Protein AF-A0A967SJ71-F1 (afdb_monomer)

Secondary structure (DSSP, 8-state):
-PPP--------SS---------TTSSHHHHHHHHHHHHHHHHTT---SSS-------S----------

Sequence (69 aa):
REEFIPNDVVLDDDARVMILTGPNMAGKSTLLRQVGLIQLLAQIGSFVPAASARLPVTDRVFTRVGASD

Structure (mmCIF, N/CA/C/O backbone):
data_AF-A0A967SJ71-F1
#
_entry.id   AF-A0A967SJ71-F1
#
loop_
_atom_site.group_PDB
_atom_site.id
_atom_site.type_symbol
_atom_site.label_atom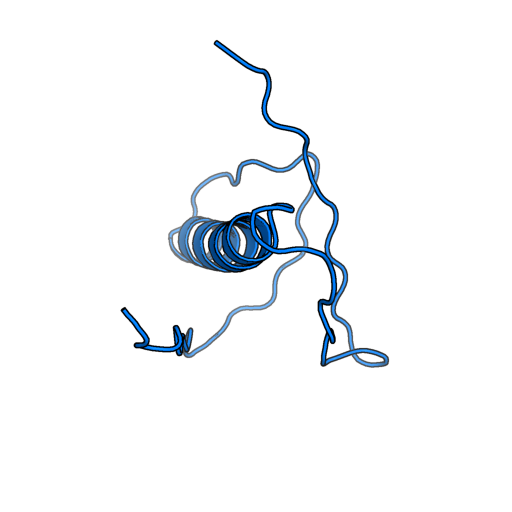_id
_atom_site.label_alt_id
_atom_site.label_comp_id
_atom_site.label_asym_id
_atom_site.label_entity_id
_atom_site.label_seq_id
_atom_site.pdbx_PDB_ins_code
_atom_site.Cartn_x
_atom_site.Cartn_y
_atom_site.Cartn_z
_atom_site.occupancy
_atom_site.B_iso_or_equiv
_atom_site.auth_seq_id
_atom_site.auth_comp_id
_atom_site.auth_asym_id
_atom_site.auth_atom_id
_atom_site.pdbx_PDB_model_num
ATOM 1 N N . ARG A 1 1 ? 14.940 18.127 -8.002 1.00 58.00 1 ARG A N 1
ATOM 2 C CA . ARG A 1 1 ? 14.318 17.005 -7.261 1.00 58.00 1 ARG A CA 1
ATOM 3 C C . ARG A 1 1 ? 13.363 16.369 -8.253 1.00 58.00 1 ARG A C 1
ATOM 5 O O . ARG A 1 1 ? 12.540 17.112 -8.767 1.00 58.00 1 ARG A O 1
ATOM 12 N N . GLU A 1 2 ? 13.557 15.110 -8.630 1.00 78.50 2 GLU A N 1
ATOM 13 C CA . GLU A 1 2 ? 12.632 14.455 -9.563 1.00 78.50 2 GLU A CA 1
ATOM 14 C C . GLU A 1 2 ? 11.273 14.266 -8.890 1.00 78.50 2 GLU A C 1
ATOM 16 O O . GLU A 1 2 ? 11.198 14.032 -7.679 1.00 78.50 2 GLU A O 1
ATOM 21 N N . GLU A 1 3 ? 10.212 14.456 -9.665 1.00 89.12 3 GLU A N 1
ATOM 22 C CA . GLU A 1 3 ? 8.843 14.314 -9.192 1.00 89.12 3 GLU A CA 1
ATOM 23 C C . GLU A 1 3 ? 8.513 12.826 -9.040 1.00 89.12 3 GLU A C 1
ATOM 25 O O . GLU A 1 3 ? 8.851 12.003 -9.892 1.00 89.12 3 GLU A O 1
ATOM 30 N N . PHE A 1 4 ? 7.896 12.463 -7.918 1.00 91.75 4 PHE A N 1
ATOM 31 C CA . PHE A 1 4 ? 7.443 11.096 -7.706 1.00 91.75 4 PHE A CA 1
ATOM 32 C C . PHE A 1 4 ? 6.227 10.833 -8.592 1.00 91.75 4 PHE A C 1
ATOM 34 O O . PHE A 1 4 ? 5.262 11.590 -8.526 1.00 91.75 4 PHE A O 1
ATOM 41 N N . ILE A 1 5 ? 6.248 9.749 -9.368 1.00 95.38 5 ILE A N 1
ATOM 42 C CA . ILE A 1 5 ? 5.095 9.327 -10.169 1.00 95.38 5 ILE A CA 1
ATOM 43 C C . ILE A 1 5 ? 4.145 8.509 -9.278 1.00 95.38 5 ILE A C 1
ATOM 45 O O . ILE A 1 5 ? 4.540 7.424 -8.835 1.00 95.38 5 ILE A O 1
ATOM 49 N N . PRO A 1 6 ? 2.920 8.994 -8.986 1.00 96.12 6 PRO A N 1
ATOM 50 C CA . PRO A 1 6 ? 1.942 8.251 -8.195 1.00 96.12 6 PRO A CA 1
ATOM 51 C C . PRO A 1 6 ? 1.525 6.953 -8.891 1.00 96.12 6 PRO A C 1
ATOM 53 O O . PRO A 1 6 ? 1.491 6.885 -10.117 1.00 96.12 6 PRO A O 1
ATOM 56 N N . ASN A 1 7 ? 1.188 5.931 -8.105 1.00 96.81 7 ASN A N 1
ATOM 57 C CA . ASN A 1 7 ? 0.720 4.644 -8.617 1.00 96.81 7 ASN A CA 1
ATOM 58 C C . ASN A 1 7 ? -0.586 4.250 -7.932 1.00 96.81 7 ASN A C 1
ATOM 60 O O . ASN A 1 7 ? -0.664 4.306 -6.700 1.00 96.81 7 ASN A O 1
ATOM 64 N N . ASP A 1 8 ? -1.549 3.789 -8.724 1.00 97.56 8 ASP A N 1
ATOM 65 C CA . ASP A 1 8 ? -2.805 3.224 -8.239 1.00 97.56 8 ASP A CA 1
ATOM 66 C C . ASP A 1 8 ? -2.646 1.735 -7.909 1.00 97.56 8 ASP A C 1
ATOM 68 O O . ASP A 1 8 ? -1.900 1.005 -8.566 1.00 97.56 8 ASP A O 1
ATOM 72 N N . VAL A 1 9 ? -3.359 1.274 -6.879 1.00 97.19 9 VAL A N 1
ATOM 73 C CA . VAL A 1 9 ? -3.386 -0.132 -6.457 1.00 97.19 9 VAL A CA 1
ATOM 74 C C . VAL A 1 9 ? -4.816 -0.512 -6.101 1.00 97.19 9 VAL A C 1
ATOM 76 O O . VAL A 1 9 ? -5.451 0.153 -5.285 1.00 97.19 9 VAL A O 1
ATOM 79 N N . VAL A 1 10 ? -5.298 -1.608 -6.684 1.00 97.25 10 VAL A N 1
ATOM 80 C CA . VAL A 1 10 ? -6.601 -2.203 -6.377 1.00 97.25 10 VAL A CA 1
ATOM 81 C C . VAL A 1 10 ? -6.376 -3.657 -5.983 1.00 97.25 10 VAL A C 1
ATOM 83 O O . VAL A 1 10 ? -5.751 -4.413 -6.725 1.00 97.25 10 VAL A O 1
ATOM 86 N N . LEU A 1 11 ? -6.852 -4.016 -4.794 1.00 96.25 11 LEU A N 1
ATOM 87 C CA . LEU A 1 11 ? -6.956 -5.385 -4.303 1.00 96.25 11 LEU A CA 1
ATOM 88 C C . LEU A 1 11 ? -8.335 -5.517 -3.664 1.00 96.25 11 LEU A C 1
ATOM 90 O O . LEU A 1 11 ? -8.652 -4.786 -2.724 1.00 96.25 11 LEU A O 1
ATOM 94 N N . ASP A 1 12 ? -9.151 -6.422 -4.179 1.00 95.75 12 ASP A N 1
ATOM 95 C CA . ASP A 1 12 ? -10.533 -6.620 -3.751 1.00 95.75 12 ASP A CA 1
ATOM 96 C C . ASP A 1 12 ? -10.839 -8.114 -3.585 1.00 95.75 12 ASP A C 1
ATOM 98 O O . ASP A 1 12 ? -9.933 -8.928 -3.381 1.00 95.75 12 ASP A O 1
ATOM 102 N N . ASP A 1 13 ? -12.120 -8.461 -3.522 1.00 95.19 13 ASP A N 1
ATOM 103 C CA . ASP A 1 13 ? -12.578 -9.832 -3.307 1.00 95.19 13 ASP A CA 1
ATOM 104 C C . ASP A 1 13 ? -12.327 -10.721 -4.536 1.00 95.19 13 ASP A C 1
ATOM 106 O O . ASP A 1 13 ? -12.085 -11.918 -4.366 1.00 95.19 13 ASP A O 1
ATOM 110 N N . ASP A 1 14 ? -12.286 -10.132 -5.734 1.00 96.12 14 ASP A N 1
ATOM 111 C CA . ASP A 1 14 ? -12.043 -10.828 -6.998 1.00 96.12 14 ASP A CA 1
ATOM 112 C C . ASP A 1 14 ? -10.535 -10.957 -7.294 1.00 96.12 14 ASP A C 1
ATOM 114 O O . ASP A 1 14 ? -10.090 -11.939 -7.894 1.00 96.12 14 ASP A O 1
ATOM 118 N N . ALA A 1 15 ? -9.722 -10.001 -6.827 1.00 94.12 15 ALA A N 1
ATOM 119 C CA . ALA A 1 15 ? -8.276 -9.953 -7.032 1.00 94.12 15 ALA A CA 1
ATOM 120 C C . ALA A 1 15 ? -7.507 -9.635 -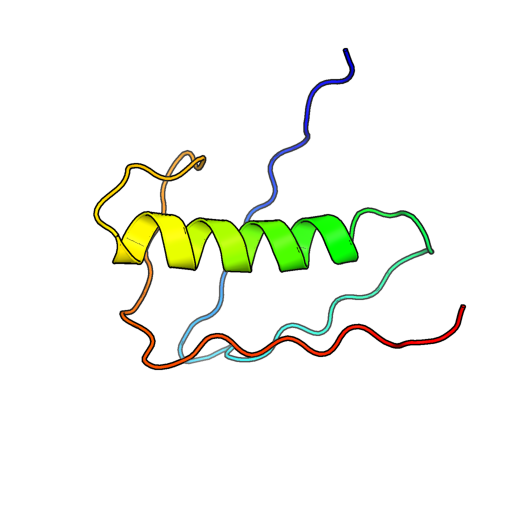5.735 1.00 94.12 15 ALA A C 1
ATOM 122 O O . ALA A 1 15 ? -7.011 -8.531 -5.512 1.00 94.12 15 ALA A O 1
ATOM 123 N N . ARG A 1 16 ? -7.340 -10.654 -4.883 1.00 95.00 16 ARG A N 1
ATOM 124 C CA . ARG A 1 16 ? -6.595 -10.566 -3.607 1.00 95.00 16 ARG A CA 1
ATOM 125 C C . ARG A 1 16 ? -5.068 -10.566 -3.757 1.00 95.00 16 ARG A C 1
ATOM 127 O O . ARG A 1 16 ? -4.363 -10.254 -2.799 1.00 95.00 16 ARG A O 1
ATOM 134 N N . VAL A 1 17 ? -4.546 -10.974 -4.917 1.00 95.94 17 VAL A N 1
ATOM 135 C CA . VAL A 1 17 ? -3.108 -11.182 -5.156 1.00 95.94 17 VAL A CA 1
ATOM 136 C C . VAL A 1 17 ? -2.671 -10.450 -6.420 1.00 95.94 17 VAL A C 1
ATOM 138 O O . VAL A 1 17 ? -3.225 -10.671 -7.493 1.00 95.94 17 VAL A O 1
ATOM 141 N N . MET A 1 18 ? -1.623 -9.633 -6.302 1.00 95.31 18 MET A N 1
ATOM 142 C CA . MET A 1 18 ? -0.987 -8.944 -7.425 1.00 95.31 18 MET A CA 1
ATOM 143 C C . MET A 1 18 ? 0.364 -9.587 -7.752 1.00 95.31 18 MET A C 1
ATOM 145 O O . MET A 1 18 ? 1.269 -9.615 -6.917 1.00 95.31 18 MET A O 1
ATOM 149 N N . ILE A 1 19 ? 0.524 -10.0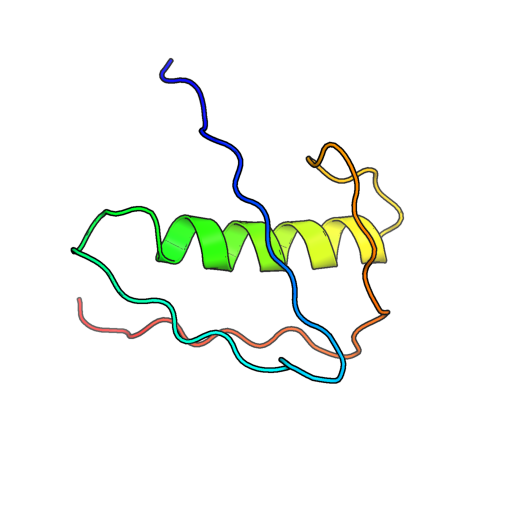56 -8.990 1.00 95.50 19 ILE A N 1
ATOM 150 C CA . ILE A 1 19 ? 1.819 -10.492 -9.523 1.00 95.50 19 ILE A CA 1
ATOM 151 C C . ILE A 1 19 ? 2.485 -9.283 -10.183 1.00 95.50 19 ILE A C 1
ATOM 153 O O . ILE A 1 19 ? 2.094 -8.862 -11.268 1.00 95.50 19 ILE A O 1
ATOM 157 N N . LEU A 1 20 ? 3.493 -8.714 -9.520 1.00 94.12 20 LEU A N 1
ATOM 158 C CA . LEU A 1 20 ? 4.191 -7.521 -9.997 1.00 94.12 20 LEU A CA 1
ATOM 159 C C . LEU A 1 20 ? 5.494 -7.887 -10.720 1.00 94.12 20 LEU A C 1
ATOM 161 O O . LEU A 1 20 ? 6.486 -8.266 -10.095 1.00 94.12 20 LEU A O 1
ATOM 165 N N . THR A 1 21 ? 5.509 -7.724 -12.041 1.00 95.19 21 THR A N 1
ATOM 166 C CA . THR A 1 21 ? 6.679 -7.979 -12.898 1.00 95.19 21 THR A CA 1
ATOM 167 C C . THR A 1 21 ? 7.282 -6.692 -13.457 1.00 95.19 21 THR A C 1
ATOM 169 O O . THR A 1 21 ? 6.668 -5.632 -13.415 1.00 95.19 21 THR A O 1
ATOM 172 N N . GLY A 1 22 ? 8.495 -6.778 -14.005 1.00 94.25 22 GLY A N 1
ATOM 173 C CA . GLY A 1 22 ? 9.161 -5.673 -14.700 1.00 94.25 22 GLY A CA 1
ATOM 174 C C . GLY A 1 22 ? 10.678 -5.673 -14.483 1.00 94.25 22 GLY A C 1
ATOM 175 O O . GLY A 1 22 ? 11.163 -6.405 -13.611 1.00 94.25 22 GLY A O 1
ATOM 176 N N . PRO A 1 23 ? 11.441 -4.847 -15.220 1.00 95.25 23 PRO A N 1
ATOM 177 C CA . PRO A 1 23 ? 12.896 -4.755 -15.090 1.00 95.25 23 PRO A CA 1
ATOM 178 C C . PRO A 1 23 ? 13.355 -4.394 -13.674 1.00 95.25 23 PRO A C 1
ATOM 180 O O . PRO A 1 23 ? 12.615 -3.788 -12.888 1.00 95.25 23 PRO A O 1
ATOM 183 N N . ASN A 1 24 ? 14.592 -4.748 -13.322 1.00 89.44 24 ASN A N 1
ATOM 184 C CA . ASN A 1 24 ? 15.210 -4.228 -12.102 1.00 89.44 24 ASN A CA 1
ATOM 185 C C . ASN A 1 24 ? 15.228 -2.695 -12.134 1.00 89.44 24 ASN A C 1
ATOM 187 O O . ASN A 1 24 ? 15.286 -2.092 -13.200 1.00 89.44 24 ASN A O 1
ATOM 191 N N . MET A 1 25 ? 15.091 -2.079 -10.957 1.00 87.44 25 MET A N 1
ATOM 192 C CA . MET A 1 25 ? 14.975 -0.621 -10.787 1.00 87.44 25 MET A CA 1
ATOM 193 C C . MET A 1 25 ? 13.710 0.036 -11.379 1.00 87.44 25 MET A C 1
ATOM 195 O O . MET A 1 25 ? 13.525 1.231 -11.195 1.00 87.44 25 MET A O 1
ATOM 199 N N . ALA A 1 26 ? 12.764 -0.720 -11.951 1.00 92.38 26 ALA A N 1
ATOM 200 C CA . ALA A 1 26 ? 11.487 -0.190 -12.458 1.00 92.38 26 ALA A CA 1
ATOM 201 C C . ALA A 1 26 ? 10.465 0.204 -11.361 1.00 92.38 26 ALA A C 1
ATOM 203 O O . ALA A 1 26 ? 9.264 0.177 -11.587 1.00 92.38 26 ALA A O 1
ATOM 204 N N . GLY A 1 27 ? 10.908 0.485 -10.131 1.00 92.81 27 GLY A N 1
ATOM 205 C CA . GLY A 1 27 ? 10.020 0.948 -9.055 1.00 92.81 27 GLY A CA 1
ATOM 206 C C . GLY A 1 27 ? 9.190 -0.129 -8.341 1.00 92.81 27 GLY A C 1
ATOM 207 O O . GLY A 1 27 ? 8.458 0.202 -7.415 1.00 92.81 27 GLY A O 1
ATOM 208 N N . LYS A 1 28 ? 9.345 -1.420 -8.667 1.00 95.12 28 LYS A N 1
ATOM 209 C CA . LYS A 1 28 ? 8.575 -2.513 -8.029 1.00 95.12 28 LYS A CA 1
ATOM 210 C C . LYS A 1 28 ? 8.650 -2.499 -6.494 1.00 95.12 28 LYS A C 1
ATOM 212 O O . LYS A 1 28 ? 7.628 -2.500 -5.815 1.00 95.12 28 LYS A O 1
ATOM 217 N N . SER A 1 29 ? 9.858 -2.413 -5.931 1.00 93.75 29 SER A N 1
ATOM 218 C CA . SER A 1 29 ? 10.050 -2.332 -4.472 1.00 93.75 29 SER A CA 1
ATOM 219 C C . SER A 1 29 ? 9.526 -1.021 -3.877 1.00 93.75 29 SER A C 1
ATOM 221 O O . SER A 1 29 ? 9.182 -0.974 -2.698 1.00 93.75 29 SER A O 1
ATOM 223 N N . THR A 1 30 ? 9.466 0.047 -4.676 1.00 94.94 30 THR A N 1
ATOM 224 C CA . THR A 1 30 ? 8.877 1.330 -4.277 1.00 94.94 30 THR A CA 1
ATOM 225 C C . THR A 1 30 ? 7.363 1.208 -4.149 1.00 94.94 30 THR A C 1
ATOM 227 O O . THR A 1 30 ? 6.835 1.616 -3.120 1.00 94.94 30 THR A O 1
ATOM 230 N N . LEU A 1 31 ? 6.687 0.558 -5.105 1.00 95.94 31 LEU A N 1
ATOM 231 C CA . LEU A 1 31 ? 5.247 0.290 -5.038 1.00 95.94 31 LEU A CA 1
ATOM 232 C C . LEU A 1 31 ? 4.879 -0.554 -3.808 1.00 95.94 31 LEU A C 1
ATOM 234 O O . LEU A 1 31 ? 3.982 -0.192 -3.052 1.00 95.94 31 LEU A O 1
ATOM 238 N N . LEU A 1 32 ? 5.621 -1.640 -3.552 1.00 95.50 32 LEU A N 1
ATOM 239 C CA . LEU A 1 32 ? 5.382 -2.500 -2.384 1.00 95.50 32 LEU A CA 1
ATOM 240 C C . LEU A 1 32 ? 5.507 -1.726 -1.061 1.00 95.50 32 LEU A C 1
ATOM 242 O O . LEU A 1 32 ? 4.664 -1.860 -0.173 1.00 95.50 32 LEU A O 1
ATOM 246 N N . ARG A 1 33 ? 6.537 -0.878 -0.933 1.00 95.75 33 ARG A N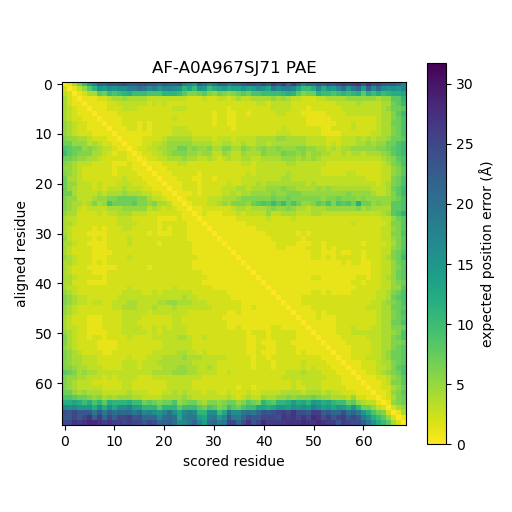 1
ATOM 247 C CA . ARG A 1 33 ? 6.707 -0.020 0.250 1.00 95.75 33 ARG A CA 1
ATOM 248 C C . ARG A 1 33 ? 5.631 1.059 0.348 1.00 95.75 33 ARG A C 1
ATOM 250 O O . ARG A 1 33 ? 5.182 1.328 1.457 1.00 95.75 33 ARG A O 1
ATOM 257 N N . GLN A 1 34 ? 5.207 1.649 -0.772 1.00 97.06 34 GLN A N 1
ATOM 258 C CA . GLN A 1 34 ? 4.126 2.639 -0.814 1.00 97.06 34 GLN A CA 1
ATOM 259 C C . GLN A 1 34 ? 2.846 2.062 -0.200 1.00 97.06 34 GLN A C 1
ATOM 261 O O . GLN A 1 34 ? 2.288 2.670 0.709 1.00 97.06 34 GLN A O 1
ATOM 266 N N . VAL A 1 35 ? 2.424 0.869 -0.635 1.00 97.19 35 VAL A N 1
ATOM 267 C CA . VAL A 1 35 ? 1.225 0.196 -0.105 1.00 97.19 35 VAL A CA 1
ATOM 268 C C . VAL A 1 35 ? 1.348 -0.052 1.400 1.00 97.19 35 VAL A C 1
ATOM 270 O O . VAL A 1 35 ? 0.446 0.302 2.158 1.00 97.19 35 VAL A O 1
ATOM 273 N N . GLY A 1 36 ? 2.483 -0.595 1.855 1.00 97.00 36 GLY A N 1
ATOM 274 C CA . GLY A 1 36 ? 2.707 -0.867 3.279 1.00 97.00 36 GLY A CA 1
ATOM 275 C C . GLY A 1 36 ? 2.698 0.395 4.151 1.00 97.00 36 GLY A C 1
ATOM 276 O O . GLY A 1 36 ? 2.087 0.407 5.218 1.00 97.00 36 GLY A O 1
ATOM 277 N N . LEU A 1 37 ? 3.335 1.476 3.693 1.00 97.69 37 LEU A N 1
ATOM 278 C CA . LEU A 1 37 ? 3.354 2.754 4.412 1.00 97.69 37 LEU A CA 1
ATOM 279 C C . LEU A 1 37 ? 1.970 3.410 4.453 1.00 97.69 37 LEU A C 1
ATOM 281 O O . LEU A 1 37 ? 1.583 3.926 5.499 1.00 97.69 37 LEU A O 1
ATOM 285 N N . ILE A 1 38 ? 1.212 3.359 3.354 1.00 98.44 38 ILE A N 1
ATOM 286 C CA . ILE A 1 38 ? -0.170 3.855 3.306 1.00 98.44 38 ILE A CA 1
ATOM 287 C C . ILE A 1 38 ? -1.048 3.103 4.318 1.00 98.44 38 ILE A C 1
ATOM 289 O O . ILE A 1 38 ? -1.776 3.748 5.072 1.00 98.44 38 ILE A O 1
ATOM 293 N N . GLN A 1 39 ? -0.932 1.772 4.403 1.00 98.31 39 GLN A N 1
ATOM 294 C CA . GLN A 1 39 ? -1.679 0.964 5.375 1.00 98.31 39 GLN A CA 1
ATOM 295 C C . GLN A 1 39 ? -1.350 1.351 6.825 1.00 98.31 39 GLN A C 1
ATOM 297 O O . GLN A 1 39 ? -2.253 1.507 7.649 1.00 98.31 39 GLN A O 1
ATOM 302 N N . LEU A 1 40 ? -0.064 1.543 7.137 1.00 98.06 40 LEU A N 1
ATOM 303 C CA . LEU A 1 40 ? 0.382 1.953 8.471 1.00 98.06 40 LEU A CA 1
ATOM 304 C C . LEU A 1 40 ? -0.134 3.347 8.843 1.00 98.06 40 LEU A C 1
ATOM 306 O O . LEU A 1 40 ? -0.690 3.515 9.925 1.00 98.06 40 LEU A O 1
ATOM 310 N N . LEU A 1 41 ? 0.010 4.329 7.947 1.00 98.50 41 LEU A N 1
ATOM 311 C CA . LEU A 1 41 ? -0.468 5.698 8.166 1.00 98.50 41 LEU A CA 1
ATOM 312 C C . LEU A 1 41 ? -1.985 5.738 8.397 1.00 98.50 41 LEU A C 1
ATOM 314 O O . LEU A 1 41 ? -2.448 6.402 9.323 1.00 98.50 41 LEU A O 1
ATOM 318 N N . ALA A 1 42 ? -2.753 4.985 7.609 1.00 98.44 42 ALA A N 1
ATOM 319 C CA . ALA A 1 42 ? -4.196 4.894 7.791 1.00 98.44 42 ALA A CA 1
ATOM 320 C C . ALA A 1 42 ? -4.569 4.299 9.160 1.00 98.44 42 ALA A C 1
ATOM 322 O O . ALA A 1 42 ? -5.431 4.837 9.851 1.00 98.44 42 ALA A O 1
ATOM 323 N N . GLN A 1 43 ? -3.897 3.225 9.591 1.00 98.00 43 GLN A N 1
ATOM 324 C CA . GLN A 1 43 ? -4.207 2.552 10.858 1.00 98.00 43 GLN A CA 1
ATOM 325 C C . GLN A 1 43 ? -3.798 3.330 12.114 1.00 98.00 43 GLN A C 1
ATOM 327 O O . GLN A 1 43 ? -4.357 3.070 13.178 1.00 98.00 43 GLN A O 1
ATOM 332 N N . ILE A 1 44 ? -2.877 4.292 12.012 1.00 97.94 44 ILE A N 1
ATOM 333 C CA . ILE A 1 44 ? -2.581 5.230 13.111 1.00 97.94 44 ILE A CA 1
ATOM 334 C C . ILE A 1 44 ? -3.514 6.455 13.117 1.00 97.94 44 ILE A C 1
ATOM 336 O O . ILE A 1 44 ? -3.360 7.328 13.967 1.00 97.94 44 ILE A O 1
ATOM 340 N N . GLY A 1 45 ? -4.462 6.542 12.175 1.00 97.81 45 GLY A N 1
ATOM 341 C CA . GLY A 1 45 ? -5.404 7.658 12.049 1.00 97.81 45 GLY A CA 1
ATOM 342 C C . GLY A 1 45 ? -4.854 8.885 11.312 1.00 97.81 45 GLY A C 1
ATOM 343 O O . GLY A 1 45 ? -5.430 9.965 11.417 1.00 97.81 45 GLY A O 1
ATOM 344 N N . SER A 1 46 ? -3.747 8.747 10.577 1.00 98.50 46 SER A N 1
ATOM 345 C CA . SER A 1 46 ? -3.171 9.832 9.776 1.00 98.50 46 SER A CA 1
ATOM 346 C C . SER A 1 46 ? -3.862 9.962 8.416 1.00 98.50 46 SER A C 1
ATOM 348 O O . SER A 1 46 ? -4.367 8.987 7.856 1.00 98.50 46 SER A O 1
ATOM 350 N N . PHE A 1 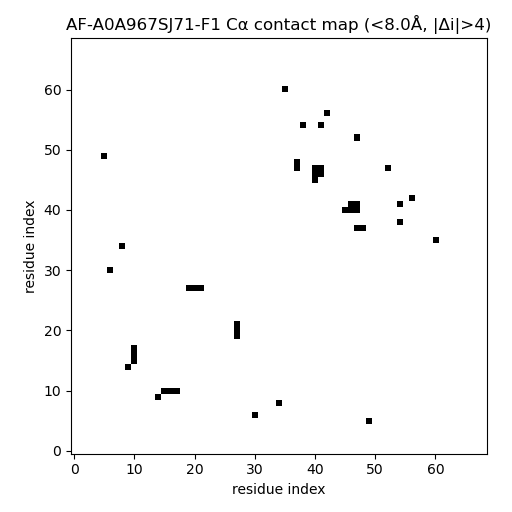47 ? -3.776 11.153 7.814 1.00 98.38 47 PHE A N 1
ATOM 351 C CA . PHE A 1 47 ? -3.911 11.272 6.362 1.00 98.38 47 PHE A CA 1
ATOM 352 C C . PHE A 1 47 ? -2.828 10.446 5.656 1.00 98.38 47 PHE A C 1
ATOM 354 O O . PHE A 1 47 ? -1.724 10.260 6.181 1.00 98.38 47 PHE A O 1
ATOM 361 N N . VAL A 1 48 ? -3.144 9.973 4.452 1.00 98.62 48 VAL A N 1
ATOM 362 C CA . VAL A 1 48 ? -2.247 9.168 3.614 1.00 98.62 48 VAL A CA 1
ATOM 363 C C . VAL A 1 48 ? -1.883 9.919 2.328 1.00 98.62 48 VAL A C 1
ATOM 365 O O . VAL A 1 48 ? -2.683 10.725 1.851 1.00 98.62 48 VAL A O 1
ATOM 368 N N . PRO A 1 49 ? -0.701 9.671 1.734 1.00 97.94 49 PRO A N 1
ATOM 369 C CA . PRO A 1 49 ? -0.265 10.326 0.502 1.00 97.94 49 PRO A CA 1
ATOM 370 C C . PRO A 1 49 ? -0.924 9.698 -0.739 1.00 97.94 49 PRO A C 1
ATOM 372 O O . PRO A 1 49 ? -0.273 9.014 -1.525 1.00 97.94 49 PRO A O 1
ATOM 375 N N . ALA A 1 50 ? -2.229 9.909 -0.902 1.00 98.12 50 ALA A N 1
ATOM 376 C CA . ALA A 1 50 ? -2.997 9.473 -2.065 1.00 98.12 50 ALA A CA 1
ATOM 377 C C . ALA A 1 50 ? -4.140 10.455 -2.347 1.00 98.12 50 ALA A C 1
ATOM 379 O O . ALA A 1 50 ? -4.637 11.110 -1.432 1.00 98.12 50 ALA A O 1
ATOM 380 N N . ALA A 1 51 ? -4.591 10.528 -3.602 1.00 98.06 51 ALA A N 1
ATOM 381 C CA . ALA A 1 51 ? -5.780 11.310 -3.952 1.00 98.06 51 ALA A CA 1
ATOM 382 C C . ALA A 1 51 ? -7.050 10.736 -3.295 1.00 98.06 51 ALA A C 1
ATOM 384 O O . ALA A 1 51 ? -7.939 11.478 -2.886 1.00 98.06 51 ALA A O 1
ATOM 385 N N . SER A 1 52 ? -7.121 9.408 -3.166 1.00 98.19 52 SER A N 1
ATOM 386 C CA . SER A 1 52 ? -8.127 8.699 -2.377 1.00 98.19 52 SER A CA 1
ATOM 387 C C . SER A 1 52 ? -7.571 7.348 -1.922 1.00 98.19 52 SER A C 1
ATOM 389 O O . SER A 1 52 ? -6.682 6.795 -2.569 1.00 98.19 52 SER A O 1
ATOM 391 N N . ALA A 1 53 ? -8.069 6.819 -0.804 1.00 98.00 53 ALA A N 1
ATOM 392 C CA . ALA A 1 53 ? -7.704 5.492 -0.323 1.00 98.00 53 ALA A CA 1
ATOM 393 C C . ALA A 1 53 ? -8.891 4.846 0.400 1.00 98.00 53 ALA A C 1
ATOM 395 O O . ALA A 1 53 ? -9.487 5.447 1.294 1.00 98.00 53 ALA A O 1
ATOM 396 N N . ARG A 1 54 ? -9.220 3.607 0.027 1.00 97.75 54 ARG A N 1
ATOM 397 C CA . ARG A 1 54 ? -10.167 2.744 0.741 1.00 97.75 54 ARG A CA 1
ATOM 398 C C . ARG A 1 54 ? -9.402 1.508 1.191 1.00 97.75 54 ARG A C 1
ATOM 400 O O . ARG A 1 54 ? -8.990 0.711 0.359 1.00 97.75 54 ARG A O 1
ATOM 407 N N . LEU A 1 55 ? -9.195 1.383 2.497 1.00 97.25 55 LEU A N 1
ATOM 408 C CA . LEU A 1 55 ? -8.323 0.369 3.088 1.00 97.25 55 LEU A CA 1
ATOM 409 C C . LEU A 1 55 ? -9.094 -0.421 4.153 1.00 97.25 55 LEU A C 1
ATOM 411 O O . LEU A 1 55 ? -9.845 0.189 4.921 1.00 97.25 55 LEU A O 1
ATOM 415 N N . PRO A 1 56 ? -8.929 -1.751 4.228 1.00 95.88 56 PRO A N 1
ATOM 416 C CA . PRO A 1 56 ? -9.426 -2.526 5.356 1.00 95.88 56 PRO A CA 1
ATOM 417 C C . PRO A 1 56 ? -8.559 -2.280 6.598 1.00 95.88 56 PRO A C 1
ATOM 419 O O . PRO A 1 56 ? -7.413 -1.837 6.503 1.00 95.88 56 PRO A O 1
ATOM 422 N N . VAL A 1 57 ? -9.075 -2.632 7.776 1.00 96.75 57 VAL A N 1
ATOM 423 C CA . VAL A 1 57 ? -8.227 -2.798 8.963 1.00 96.75 57 VAL A CA 1
ATOM 424 C C . VAL A 1 57 ? -7.524 -4.145 8.845 1.00 96.75 57 VAL A C 1
ATOM 426 O O . VAL A 1 57 ? -8.177 -5.176 8.703 1.00 96.75 57 VAL A O 1
ATOM 429 N N . THR A 1 58 ? -6.198 -4.131 8.899 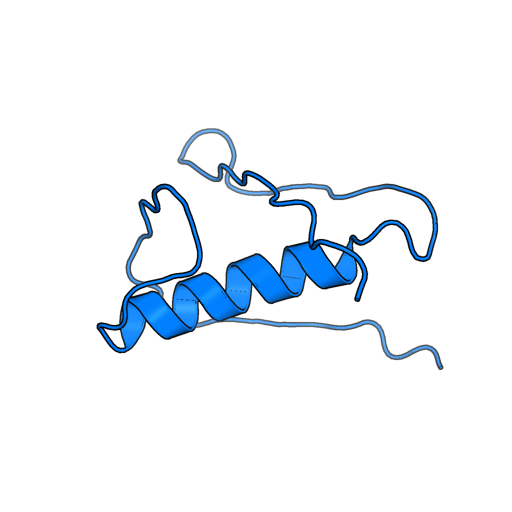1.00 95.81 58 THR A N 1
ATOM 430 C CA . THR A 1 58 ? -5.362 -5.333 8.879 1.00 95.81 58 THR A CA 1
ATOM 431 C C . THR A 1 58 ? -4.816 -5.611 10.272 1.00 95.81 58 THR A C 1
ATOM 433 O O . THR A 1 58 ? -4.441 -4.697 11.009 1.00 95.81 58 THR A O 1
ATOM 436 N N . ASP A 1 59 ? -4.764 -6.886 10.638 1.00 97.31 59 ASP A N 1
ATOM 437 C CA . ASP A 1 59 ? -4.173 -7.344 11.891 1.00 97.31 59 ASP A CA 1
ATOM 438 C C . ASP A 1 59 ? -2.641 -7.343 11.822 1.00 97.31 59 ASP A C 1
ATOM 440 O O . ASP A 1 59 ? -1.968 -7.092 12.824 1.00 97.31 59 ASP A O 1
ATOM 444 N N . ARG A 1 60 ? -2.081 -7.646 10.643 1.00 96.31 60 ARG A N 1
ATOM 445 C CA . ARG A 1 60 ? -0.641 -7.816 10.432 1.00 96.31 60 ARG A CA 1
ATOM 446 C C . ARG A 1 60 ? -0.216 -7.365 9.038 1.00 96.31 60 ARG A C 1
ATOM 448 O O . ARG A 1 60 ? -0.880 -7.647 8.046 1.00 96.31 60 ARG A O 1
ATOM 455 N N . VAL A 1 61 ? 0.963 -6.748 8.968 1.00 95.06 61 VAL A N 1
ATOM 456 C CA . VAL A 1 61 ? 1.667 -6.450 7.714 1.00 95.06 61 VAL A CA 1
ATOM 457 C C . VAL A 1 61 ? 2.918 -7.315 7.659 1.00 95.06 61 VAL A C 1
ATOM 459 O O . VAL A 1 61 ? 3.817 -7.179 8.488 1.00 95.06 61 VAL A O 1
ATOM 462 N N . PHE A 1 62 ? 2.978 -8.211 6.678 1.00 95.94 62 PHE A N 1
ATOM 463 C CA . PHE A 1 62 ? 4.139 -9.064 6.451 1.00 95.94 62 PHE A CA 1
ATOM 464 C C . PHE A 1 62 ? 4.982 -8.517 5.306 1.00 95.94 62 PHE A C 1
ATOM 466 O O . PHE A 1 62 ? 4.462 -8.071 4.286 1.00 95.94 62 PHE A O 1
ATOM 473 N N . THR A 1 63 ? 6.300 -8.602 5.452 1.00 93.12 63 THR A N 1
ATOM 474 C CA . THR A 1 63 ? 7.241 -8.316 4.373 1.00 93.12 63 THR A CA 1
ATOM 475 C C . THR A 1 63 ? 8.290 -9.411 4.317 1.00 93.12 63 THR A C 1
ATOM 477 O O . THR A 1 63 ? 8.774 -9.883 5.346 1.00 93.12 63 THR A O 1
ATOM 480 N N . ARG A 1 64 ? 8.647 -9.820 3.103 1.00 91.19 64 ARG A N 1
ATOM 481 C CA . ARG A 1 64 ? 9.823 -10.643 2.847 1.00 91.19 64 ARG A CA 1
ATOM 482 C C . ARG A 1 64 ? 10.552 -10.032 1.670 1.00 91.19 64 ARG A C 1
ATOM 484 O O . ARG A 1 64 ? 10.132 -10.180 0.526 1.00 91.19 64 ARG A O 1
ATOM 491 N N . VAL A 1 65 ? 11.635 -9.331 1.960 1.00 79.12 65 VAL A N 1
ATOM 492 C CA . VAL A 1 65 ? 12.539 -8.826 0.931 1.00 79.12 65 VAL A CA 1
ATOM 493 C C . VAL A 1 65 ? 13.573 -9.918 0.690 1.00 79.12 65 VAL A C 1
ATOM 495 O O . VAL A 1 65 ? 14.125 -10.458 1.647 1.00 79.12 65 VAL A O 1
ATOM 498 N N . GLY A 1 66 ? 13.776 -10.310 -0.569 1.00 72.88 66 GLY A N 1
ATOM 499 C CA . GLY A 1 66 ? 14.820 -11.274 -0.909 1.00 72.88 66 GLY A CA 1
ATOM 500 C C . GLY A 1 66 ? 16.176 -10.729 -0.469 1.00 72.88 66 GLY A C 1
ATOM 501 O O . GLY A 1 66 ? 16.585 -9.674 -0.944 1.00 72.88 66 GLY A O 1
ATOM 502 N N . ALA A 1 67 ? 16.837 -11.422 0.457 1.00 60.66 67 ALA A N 1
ATOM 503 C CA . ALA A 1 67 ? 18.223 -11.159 0.811 1.00 60.66 67 ALA A CA 1
ATOM 504 C C . ALA A 1 67 ? 19.103 -11.829 -0.246 1.00 60.66 67 ALA A C 1
ATOM 506 O O . ALA A 1 67 ? 19.315 -13.039 -0.194 1.00 60.66 67 ALA A O 1
ATOM 507 N N . SER A 1 68 ? 19.517 -11.076 -1.259 1.00 50.00 68 SER A N 1
ATOM 508 C CA . SER A 1 68 ? 20.566 -11.472 -2.209 1.00 50.00 68 SER A CA 1
ATOM 509 C C . SER A 1 68 ? 21.151 -10.210 -2.852 1.00 50.00 68 SER A C 1
ATOM 511 O O . SER A 1 68 ? 20.925 -9.951 -4.031 1.00 50.00 68 SER A O 1
ATOM 513 N N . ASP A 1 69 ? 21.647 -9.308 -2.006 1.00 47.44 69 ASP A N 1
ATOM 514 C CA . ASP A 1 69 ? 23.075 -9.003 -1.820 1.00 47.44 69 ASP A CA 1
ATOM 515 C C . ASP A 1 69 ? 23.253 -8.332 -0.445 1.00 47.44 69 ASP A C 1
ATOM 517 O O . ASP A 1 69 ? 22.337 -7.570 -0.042 1.00 47.44 69 ASP A O 1
#

Solvent-accessible surface area (backbone atoms only — not comparable to full-atom values): 5155 Å² total; per-residue (Å²): 132,86,81,84,80,86,79,90,84,85,71,51,95,91,42,78,75,83,89,86,82,77,64,88,90,66,47,64,72,54,52,57,49,50,55,54,51,42,54,52,32,47,75,74,71,44,86,54,100,56,100,72,86,91,79,80,93,73,94,75,88,86,86,83,79,84,87,83,128

Foldseek 3Di:
DDDDDDDDDDADPVHPDDDDDDDPPPCPVVVVVLVVVQLVCVQVVHDHPDPDDDDDNDPDDDDDDDPDD

Mean predicted aligned error: 4.17 Å

Radius 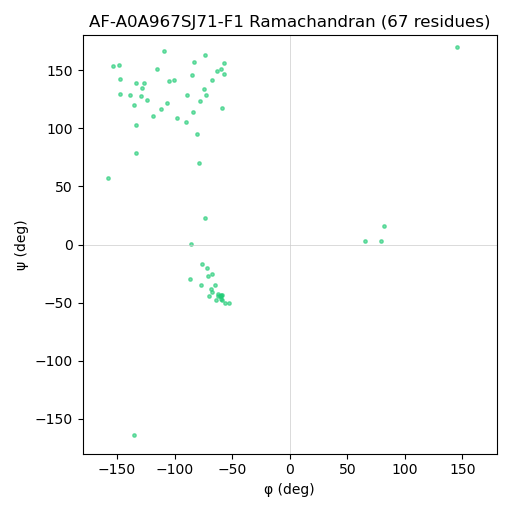of gyration: 13.43 Å; Cα c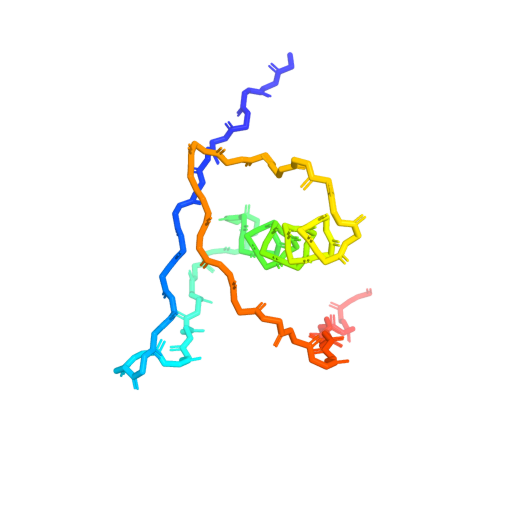ontacts (8 Å, |Δi|>4): 22; chains: 1; bounding box: 36×28×28 Å

pLDDT: mean 92.63, std 10.68, range [47.44,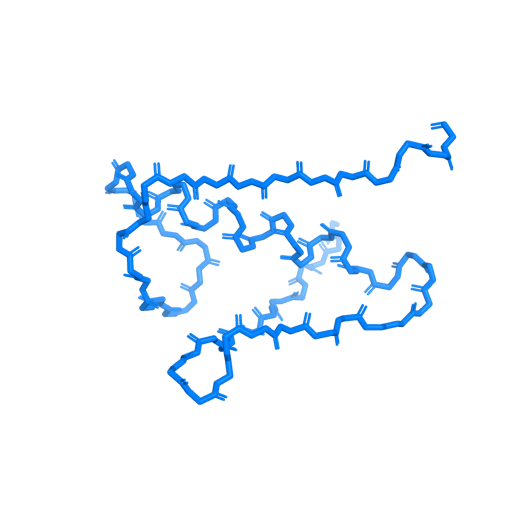 98.62]